Protein AF-A0A6P7TJ71-F1 (afdb_monomer_lite)

pLDDT: mean 80.26, std 16.68, range [43.94, 97.94]

Organism: NCBI:txid2607531

Sequence (86 aa):
MSPKYMYYHCKKSCQLCDSPPPNPEVKENCLDQHEKCPYWADNGKCGKNPKYMYTTCKKSCKVCDTPLPNPEVIEPCIDENTQCAT

Radius of gyration: 19.49 Å; chains: 1; bounding box: 42×24×46 Å

Secondary structure (DSSP, 8-state):
--HHHHHHHBTTTTTTTSSPP--THHHHT-SBSSTTHHHHHHTTHHHHSHHHHHHHBTTTTT-TTS----TT------BSSTTTT-

Foldseek 3Di:
DDPVVCVVQVQVLVVVPPPDPPPPPLPPQQAAQDPCLLVCLVVVCCPVPVPCCVRHVVNNNVVSPPPDVPVPPPPPRHRNDPVSVD

InterPro domains:
  IPR003582 ShKT domain [PF01549] (29-64)
  IPR003582 ShKT domain [PS51670] (30-64)
  IPR003582 ShKT domain [SM00254] (29-65)

Structure (mmCIF, N/CA/C/O backbone):
data_AF-A0A6P7TJ71-F1
#
_entry.id   AF-A0A6P7TJ71-F1
#
loop_
_atom_site.group_PDB
_atom_site.id
_atom_site.type_symbol
_atom_site.label_atom_id
_atom_site.label_alt_id
_atom_site.label_comp_id
_atom_site.label_asym_id
_atom_site.label_entity_id
_atom_site.label_seq_id
_atom_site.pdbx_PDB_ins_code
_atom_site.Cartn_x
_atom_site.Cartn_y
_atom_site.Cartn_z
_atom_site.occupancy
_atom_site.B_iso_or_equiv
_atom_site.auth_seq_id
_atom_site.auth_comp_id
_atom_site.auth_asym_id
_atom_site.auth_atom_id
_atom_site.pdbx_PDB_model_num
ATOM 1 N N . MET A 1 1 ? -22.005 11.302 27.105 1.00 79.81 1 MET A N 1
ATOM 2 C CA . MET A 1 1 ? -20.524 11.452 27.125 1.00 79.81 1 MET A CA 1
ATOM 3 C C . MET A 1 1 ? -20.087 12.597 26.212 1.00 79.81 1 MET A C 1
ATOM 5 O O . MET A 1 1 ? -20.926 13.133 25.502 1.00 79.81 1 MET A O 1
ATOM 9 N N . SER A 1 2 ? -18.810 13.007 26.227 1.00 86.88 2 SER A N 1
ATOM 10 C CA . SER A 1 2 ? -18.329 14.008 25.262 1.00 86.88 2 SER A CA 1
ATOM 11 C C . SER A 1 2 ? -18.227 13.402 23.852 1.00 86.88 2 SER A C 1
ATOM 13 O O . SER A 1 2 ? -17.932 12.210 23.737 1.00 86.88 2 SER A O 1
ATOM 15 N N . PRO A 1 3 ? -18.399 14.196 22.778 1.00 84.50 3 PRO A N 1
ATOM 16 C CA . PRO A 1 3 ? -18.269 13.702 21.403 1.00 84.50 3 PRO A CA 1
ATOM 17 C C . PRO A 1 3 ? -16.918 13.027 21.135 1.00 84.50 3 PRO A C 1
ATOM 19 O O . PRO A 1 3 ? -16.850 11.982 20.497 1.00 84.50 3 PRO A O 1
ATOM 22 N N . LYS A 1 4 ? -15.840 13.583 21.707 1.00 84.44 4 LYS A N 1
ATOM 23 C CA . LYS A 1 4 ? -14.492 13.008 21.630 1.00 84.44 4 LYS A CA 1
ATOM 24 C C . LYS A 1 4 ? -14.410 11.657 22.343 1.00 84.44 4 LYS A C 1
ATOM 26 O O . LYS A 1 4 ? -13.786 10.743 21.833 1.00 84.44 4 LYS A O 1
ATOM 31 N N . TYR A 1 5 ? -15.045 11.518 23.504 1.00 87.25 5 TYR A N 1
ATOM 32 C CA . TYR A 1 5 ? -15.053 10.261 24.250 1.00 87.25 5 TYR A CA 1
ATOM 33 C C . TYR A 1 5 ? -15.852 9.166 23.525 1.00 87.25 5 TYR A C 1
ATOM 35 O O . TYR A 1 5 ? -15.396 8.030 23.439 1.00 87.25 5 TYR A O 1
ATOM 43 N N . MET A 1 6 ? -17.012 9.511 22.958 1.00 87.31 6 MET A N 1
ATOM 44 C CA . MET A 1 6 ? -17.819 8.572 22.166 1.00 87.31 6 MET A CA 1
ATOM 45 C C . MET A 1 6 ? -17.068 8.091 20.921 1.00 87.31 6 MET A C 1
ATOM 47 O O . MET A 1 6 ? -17.065 6.900 20.640 1.00 87.31 6 MET A O 1
ATOM 51 N N . TYR A 1 7 ? -16.353 8.985 20.234 1.00 83.38 7 TYR A N 1
ATOM 52 C CA . TYR A 1 7 ? -15.528 8.632 19.077 1.00 83.38 7 TYR A CA 1
ATOM 53 C C . TYR A 1 7 ? -14.491 7.533 19.378 1.00 83.38 7 TYR A C 1
ATOM 55 O O . TYR A 1 7 ? -14.284 6.647 18.554 1.00 83.38 7 TYR A O 1
ATOM 63 N N . TYR A 1 8 ? -13.861 7.563 20.558 1.00 83.69 8 TYR A N 1
ATOM 64 C CA . TYR A 1 8 ? -12.840 6.573 20.920 1.00 83.69 8 TYR A CA 1
ATOM 65 C C . TYR A 1 8 ? -13.417 5.266 21.474 1.00 83.69 8 TYR A C 1
ATOM 67 O O . TYR A 1 8 ? -12.856 4.213 21.191 1.00 83.69 8 TYR A O 1
ATOM 75 N N . HIS A 1 9 ? -14.526 5.316 22.220 1.00 89.56 9 HIS A N 1
ATOM 76 C CA . HIS A 1 9 ? -15.011 4.159 22.989 1.00 89.56 9 HIS A CA 1
ATOM 77 C C . HIS A 1 9 ? -16.335 3.555 22.498 1.00 89.56 9 HIS A C 1
ATOM 79 O O . HIS A 1 9 ? -16.768 2.537 23.035 1.00 89.56 9 HIS A O 1
ATOM 85 N N . CYS A 1 10 ? -16.984 4.158 21.498 1.00 91.62 10 CYS A N 1
ATOM 86 C CA . CYS A 1 10 ? -18.295 3.746 20.987 1.00 91.62 10 CYS A CA 1
ATOM 87 C C . CYS A 1 10 ? -18.286 3.517 19.472 1.00 91.62 10 CYS A C 1
ATOM 89 O O . CYS A 1 10 ? -19.178 3.974 18.759 1.00 91.62 10 CYS A O 1
ATOM 91 N N . LYS A 1 11 ? -17.251 2.846 18.952 1.00 87.81 11 LYS A N 1
ATOM 92 C CA . LYS A 1 11 ? -17.009 2.707 17.505 1.00 87.81 11 LYS A CA 1
ATOM 93 C C . LYS A 1 11 ? -18.184 2.054 16.764 1.00 87.81 11 LYS A C 1
ATOM 95 O O . LYS A 1 11 ? -18.520 2.490 15.663 1.00 87.81 11 LYS A O 1
ATOM 100 N N . LYS 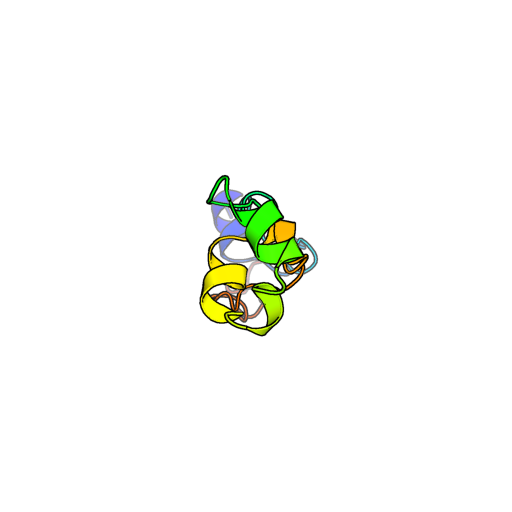A 1 12 ? -18.853 1.064 17.366 1.00 87.12 12 LYS A N 1
ATOM 101 C CA . LYS A 1 12 ? -20.001 0.372 16.758 1.00 87.12 12 LYS A CA 1
ATOM 102 C C . LYS A 1 12 ? -21.270 1.217 16.832 1.00 87.12 12 LYS A C 1
ATOM 104 O O . LYS A 1 12 ? -21.936 1.400 15.815 1.00 87.12 12 LYS A O 1
ATOM 109 N N . SER A 1 13 ? -21.577 1.775 17.998 1.00 89.00 13 SER A N 1
ATOM 110 C CA . SER A 1 13 ? -22.743 2.644 18.193 1.00 89.00 13 SER A CA 1
ATOM 111 C C . SER A 1 13 ? -22.647 3.951 17.392 1.00 89.00 13 SER A C 1
ATOM 113 O O . SER A 1 13 ? -23.662 4.465 16.929 1.00 89.00 13 SER A O 1
ATOM 115 N N . CYS A 1 14 ? -21.436 4.459 17.144 1.00 87.31 14 CYS A N 1
ATOM 116 C CA . CYS A 1 14 ? -21.174 5.619 16.287 1.00 87.31 14 CYS A CA 1
ATOM 117 C C . CYS A 1 14 ? -21.055 5.282 14.788 1.00 87.31 14 CYS A C 1
ATOM 119 O O . CYS A 1 14 ? -20.665 6.153 14.015 1.00 87.31 14 CYS A O 1
ATOM 121 N N . GLN A 1 15 ? -21.375 4.050 14.367 1.00 85.44 15 GLN A N 1
ATOM 122 C CA . GLN A 1 15 ? -21.335 3.611 12.960 1.00 85.44 15 GLN A CA 1
ATOM 123 C C . GLN A 1 15 ? -19.957 3.775 12.287 1.00 85.44 15 GLN A C 1
ATOM 125 O O . GLN A 1 15 ? -19.849 3.940 11.073 1.00 85.44 15 GLN A O 1
ATOM 130 N N . LEU A 1 16 ? -18.877 3.698 13.068 1.00 80.75 16 LEU A N 1
ATOM 131 C CA . LEU A 1 16 ? -17.508 3.820 12.562 1.00 80.75 16 LEU A CA 1
ATOM 132 C C . LEU A 1 16 ? -16.971 2.499 11.987 1.00 80.75 16 LEU A C 1
ATOM 134 O O . LEU A 1 16 ? -15.921 2.509 11.357 1.00 80.75 16 LEU A O 1
ATOM 138 N N . CYS A 1 17 ? -17.684 1.379 12.163 1.00 75.81 17 CYS A N 1
ATOM 139 C CA . CYS A 1 17 ? -17.254 0.054 11.695 1.00 75.81 17 CYS A CA 1
ATOM 140 C C . CYS A 1 17 ? -17.284 -0.131 10.175 1.00 75.81 17 CYS A C 1
ATOM 142 O O . CYS A 1 17 ? -16.516 -0.934 9.654 1.00 75.81 17 CYS A O 1
ATOM 144 N N . ASP A 1 18 ? -18.148 0.608 9.478 1.00 71.00 18 ASP A N 1
ATOM 145 C CA . ASP A 1 18 ? -18.270 0.548 8.014 1.00 71.00 18 ASP A CA 1
ATOM 146 C C . ASP A 1 18 ? -17.504 1.682 7.324 1.00 71.00 18 ASP A C 1
ATOM 148 O O . ASP A 1 18 ? -17.337 1.694 6.103 1.00 71.00 18 ASP A O 1
ATOM 152 N N . SER A 1 19 ? -17.026 2.648 8.112 1.00 60.31 19 SER A N 1
ATOM 153 C CA . SER A 1 19 ? -16.129 3.671 7.608 1.00 60.31 19 SER A CA 1
ATOM 154 C C . SER A 1 19 ? -14.745 3.044 7.458 1.00 60.31 19 SER A C 1
ATOM 156 O O . SER A 1 19 ? -14.245 2.465 8.428 1.00 60.31 19 SER A O 1
ATOM 158 N N . PRO A 1 20 ? -14.078 3.162 6.291 1.00 57.12 20 PRO A N 1
ATOM 159 C CA . PRO A 1 20 ? -12.643 2.929 6.273 1.00 57.12 20 PRO A CA 1
ATOM 160 C C . PRO A 1 20 ? -12.051 3.795 7.392 1.00 57.12 20 PRO A C 1
ATOM 162 O O . PRO A 1 20 ? -12.516 4.933 7.563 1.00 57.12 20 PRO A O 1
ATOM 165 N N . PRO A 1 21 ? -11.084 3.284 8.180 1.00 55.62 21 PRO A N 1
ATOM 166 C CA . PRO A 1 21 ? -10.435 4.113 9.183 1.00 55.62 21 PRO A CA 1
ATOM 167 C C . PRO A 1 21 ? -10.048 5.426 8.496 1.00 55.62 21 PRO A C 1
ATOM 169 O O . PRO A 1 21 ? -9.657 5.371 7.321 1.00 55.62 21 PRO A O 1
ATOM 172 N N . PRO A 1 22 ? -10.195 6.594 9.152 1.00 50.75 22 PRO A N 1
ATOM 173 C CA . PRO A 1 22 ? -9.688 7.855 8.632 1.00 50.75 22 PRO A CA 1
ATOM 174 C C . PRO A 1 22 ? -8.162 7.766 8.629 1.00 50.75 22 PRO A C 1
ATOM 176 O O . PRO A 1 22 ? -7.472 8.356 9.450 1.00 50.75 22 PRO A O 1
ATOM 179 N N . ASN A 1 23 ? -7.643 6.945 7.726 1.00 50.12 23 ASN A N 1
ATOM 180 C CA . ASN A 1 23 ? -6.258 6.798 7.422 1.00 50.12 23 ASN A CA 1
ATOM 181 C C . ASN A 1 23 ? -6.033 7.597 6.138 1.00 50.12 23 ASN A C 1
ATOM 183 O O . ASN A 1 23 ? -6.293 7.090 5.040 1.00 50.12 23 ASN A O 1
ATOM 187 N N . PRO A 1 24 ? -5.571 8.850 6.247 1.00 49.62 24 PRO A N 1
ATOM 188 C CA . PRO A 1 24 ? -5.123 9.602 5.085 1.00 49.62 24 PRO A CA 1
ATOM 189 C C . PRO A 1 24 ? -3.951 8.925 4.338 1.00 49.62 24 PRO A C 1
ATOM 191 O O . PRO A 1 24 ? -3.622 9.346 3.233 1.00 49.62 24 PRO A O 1
ATOM 194 N N . GLU A 1 25 ? -3.344 7.850 4.859 1.00 50.28 25 GLU A N 1
ATOM 195 C CA . GLU A 1 25 ? -2.149 7.224 4.273 1.00 50.28 25 GLU A CA 1
ATOM 196 C C . GLU A 1 25 ? -2.412 6.170 3.185 1.00 50.28 25 GLU A C 1
ATOM 198 O O . GLU A 1 25 ? -1.466 5.736 2.521 1.00 50.28 25 GLU A O 1
ATOM 203 N N . VAL A 1 26 ? -3.656 5.729 2.959 1.00 51.88 26 VAL A N 1
ATOM 204 C CA . VAL A 1 26 ? -3.902 4.609 2.021 1.00 51.88 26 VAL A CA 1
ATOM 205 C C . VAL A 1 26 ? -3.782 5.040 0.554 1.00 51.88 26 VAL A C 1
ATOM 207 O O . VAL A 1 26 ? -3.448 4.224 -0.300 1.00 51.88 26 VAL A O 1
ATOM 210 N N . LYS A 1 27 ? -3.974 6.326 0.239 1.00 49.31 27 LYS A N 1
ATOM 211 C CA . LYS A 1 27 ? -3.918 6.814 -1.151 1.00 49.31 27 LYS A CA 1
ATOM 212 C C . LYS A 1 27 ? -2.632 7.565 -1.506 1.00 49.31 27 LYS A C 1
ATOM 214 O O . LYS A 1 27 ? -2.239 7.567 -2.669 1.00 49.31 27 LYS A O 1
ATOM 219 N N . GLU A 1 28 ? -1.948 8.136 -0.518 1.00 54.06 28 GLU A N 1
ATOM 220 C CA . GLU A 1 28 ? -0.712 8.912 -0.719 1.00 54.06 28 GLU A CA 1
ATOM 221 C C . GLU A 1 28 ? 0.519 8.029 -1.007 1.00 54.06 28 GLU A C 1
ATOM 223 O O . GLU A 1 28 ? 1.465 8.453 -1.664 1.00 54.06 28 GLU A O 1
ATOM 228 N N . ASN A 1 29 ? 0.509 6.756 -0.600 1.00 67.00 29 ASN A N 1
ATOM 229 C CA . ASN A 1 29 ? 1.706 5.905 -0.642 1.00 67.00 29 ASN A CA 1
ATOM 230 C C . ASN A 1 29 ? 1.930 5.125 -1.956 1.00 67.00 29 ASN A C 1
ATOM 232 O O . ASN A 1 29 ? 2.842 4.290 -2.026 1.00 67.00 29 ASN A O 1
ATOM 236 N N . CYS A 1 30 ? 1.123 5.382 -2.993 1.00 81.25 30 CYS A N 1
ATOM 237 C CA . CYS A 1 30 ? 1.234 4.786 -4.332 1.00 81.25 30 CYS A CA 1
ATOM 238 C C . CYS A 1 30 ? 1.994 5.716 -5.294 1.00 81.25 30 CYS A C 1
ATOM 240 O O . CYS A 1 30 ? 1.461 6.250 -6.268 1.00 81.25 30 CYS A O 1
ATOM 242 N N . LEU A 1 31 ? 3.277 5.924 -5.028 1.00 89.50 31 LEU A N 1
ATOM 243 C CA . LEU A 1 31 ? 4.155 6.685 -5.910 1.00 89.50 31 LEU A CA 1
ATOM 244 C C . LEU A 1 31 ? 5.446 5.909 -6.142 1.00 89.50 31 LEU A C 1
ATOM 246 O O . LEU A 1 31 ? 5.844 5.064 -5.337 1.00 89.50 31 LEU A O 1
ATOM 250 N N . ASP A 1 32 ? 6.089 6.196 -7.266 1.00 92.69 32 ASP A N 1
ATOM 251 C CA . ASP A 1 32 ? 7.459 5.766 -7.482 1.00 92.69 32 ASP A CA 1
ATOM 252 C C . ASP A 1 32 ? 8.383 6.707 -6.712 1.00 92.69 32 ASP A C 1
ATOM 254 O O . ASP A 1 32 ? 8.353 7.922 -6.888 1.00 92.69 32 ASP A O 1
ATOM 258 N N . GLN A 1 33 ? 9.212 6.130 -5.856 1.00 93.06 33 GLN A N 1
ATOM 259 C CA . GLN A 1 33 ? 10.187 6.830 -5.030 1.00 93.06 33 GLN A CA 1
ATOM 260 C C . GLN A 1 33 ? 11.522 7.037 -5.761 1.00 93.06 33 GLN A C 1
ATOM 262 O O . GLN A 1 33 ? 12.451 7.607 -5.195 1.00 93.06 33 GLN A O 1
ATOM 267 N N . HIS A 1 34 ? 11.644 6.564 -7.006 1.00 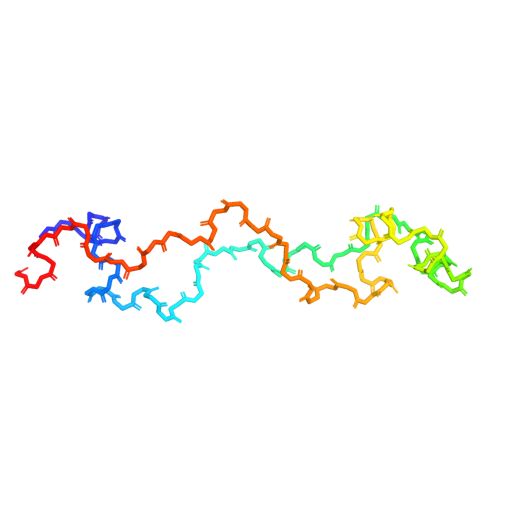95.38 34 HIS A N 1
ATOM 268 C CA . HIS A 1 34 ? 12.840 6.739 -7.821 1.00 95.38 34 HIS A CA 1
ATOM 269 C C . HIS A 1 34 ? 12.482 7.080 -9.272 1.00 95.38 34 HIS A C 1
ATOM 271 O O . HIS A 1 34 ? 11.690 6.401 -9.918 1.00 95.38 34 HIS A O 1
ATOM 277 N N . GLU A 1 35 ? 13.162 8.078 -9.837 1.00 96.69 35 GLU A N 1
ATOM 278 C CA . GLU A 1 35 ? 12.986 8.521 -11.232 1.00 96.69 35 GLU A CA 1
ATOM 279 C C . GLU A 1 35 ? 13.198 7.415 -12.293 1.00 96.69 35 GLU A C 1
ATOM 281 O O . GLU A 1 35 ? 12.652 7.494 -13.389 1.00 96.69 35 GLU A O 1
ATOM 286 N N . LYS A 1 36 ? 13.973 6.363 -11.980 1.00 97.50 36 LYS A N 1
ATOM 287 C CA . LYS A 1 36 ? 14.299 5.256 -12.895 1.00 97.50 36 LYS A CA 1
ATOM 288 C C . LYS A 1 36 ? 13.303 4.102 -12.808 1.00 97.50 36 LYS A C 1
ATOM 290 O O . LYS A 1 36 ? 13.463 3.121 -13.531 1.00 97.50 36 LYS A O 1
ATOM 295 N N . CYS A 1 37 ? 12.286 4.206 -11.954 1.00 97.31 37 CYS A N 1
ATOM 296 C CA . CYS A 1 37 ? 11.257 3.183 -11.815 1.00 97.31 37 CYS A CA 1
ATOM 297 C C . CYS A 1 37 ? 10.585 2.796 -13.146 1.00 97.31 37 CYS A C 1
ATOM 299 O O . CYS A 1 37 ? 10.496 1.589 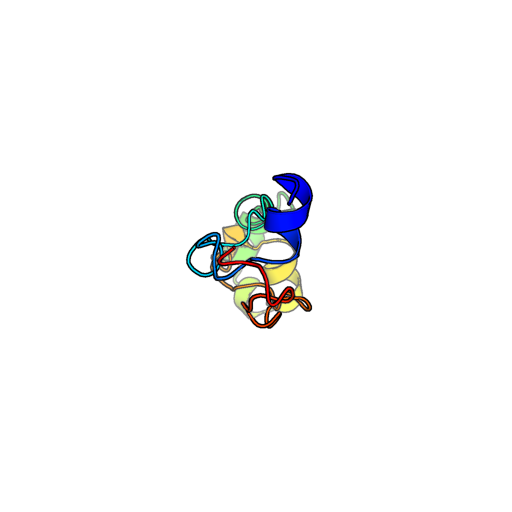-13.384 1.00 97.31 37 CYS A O 1
ATOM 301 N N . PRO A 1 38 ? 10.225 3.734 -14.054 1.00 97.44 38 PRO A N 1
ATOM 302 C CA . PRO A 1 38 ? 9.655 3.375 -15.354 1.00 97.44 38 PRO A CA 1
ATOM 303 C C . PRO A 1 38 ? 10.622 2.527 -16.186 1.00 97.44 38 PRO A C 1
ATOM 305 O O . PRO A 1 38 ? 10.298 1.413 -16.587 1.00 97.44 38 PRO A O 1
ATOM 308 N N . TYR A 1 39 ? 11.869 2.990 -16.324 1.00 97.94 39 TYR A N 1
ATOM 309 C CA . TYR A 1 39 ? 12.916 2.270 -17.050 1.00 97.94 39 TYR A CA 1
ATOM 310 C C . TYR A 1 39 ? 13.162 0.867 -16.476 1.00 97.94 39 TYR A C 1
ATOM 312 O O . TYR A 1 39 ? 13.317 -0.109 -17.209 1.00 97.94 39 TYR A O 1
ATOM 320 N N . TRP A 1 40 ? 13.203 0.730 -15.152 1.00 97.88 40 TRP A N 1
ATOM 321 C CA . TRP A 1 40 ? 13.398 -0.560 -14.498 1.00 97.88 40 TRP A CA 1
ATOM 322 C C . TRP A 1 40 ? 12.205 -1.496 -14.665 1.00 97.88 40 TRP A C 1
ATOM 324 O O . TRP A 1 40 ? 12.413 -2.692 -14.887 1.00 97.88 40 TRP A O 1
ATOM 334 N N . ALA A 1 41 ? 10.980 -0.981 -14.588 1.00 97.06 41 ALA A N 1
ATOM 335 C CA . ALA A 1 41 ? 9.782 -1.761 -14.859 1.00 97.06 41 ALA A CA 1
ATOM 336 C C . ALA A 1 41 ? 9.775 -2.283 -16.303 1.00 97.06 41 ALA A C 1
ATOM 338 O O . ALA A 1 41 ? 9.613 -3.490 -16.485 1.00 97.06 41 ALA A O 1
ATOM 339 N N . ASP A 1 42 ? 10.098 -1.436 -17.287 1.00 97.62 42 ASP A N 1
ATOM 340 C CA . ASP A 1 42 ? 10.219 -1.822 -18.704 1.00 97.62 42 ASP A CA 1
ATOM 341 C C . ASP A 1 42 ? 11.297 -2.896 -18.929 1.00 97.62 42 ASP A C 1
ATOM 343 O O . ASP A 1 42 ? 11.143 -3.805 -19.741 1.00 97.62 42 ASP A O 1
ATOM 347 N N . ASN A 1 43 ? 12.376 -2.864 -18.140 1.00 97.62 43 ASN A N 1
ATOM 348 C CA . ASN A 1 43 ? 13.434 -3.883 -18.152 1.00 97.62 43 ASN A CA 1
ATOM 349 C C . ASN A 1 43 ? 13.086 -5.162 -17.353 1.00 97.62 43 ASN A C 1
ATOM 351 O O . ASN A 1 43 ? 13.945 -6.031 -17.126 1.00 97.62 43 ASN A O 1
ATOM 355 N N . GLY A 1 44 ? 11.842 -5.289 -16.883 1.00 96.69 44 GLY A N 1
ATOM 356 C CA . GLY A 1 44 ? 11.335 -6.455 -16.163 1.00 96.69 44 GLY A CA 1
ATOM 357 C C . GLY A 1 44 ? 11.831 -6.567 -14.720 1.00 96.69 44 GLY A C 1
ATOM 358 O O . GLY A 1 44 ? 11.832 -7.660 -14.146 1.00 96.69 44 GLY A O 1
ATOM 359 N N . LYS A 1 45 ? 12.274 -5.465 -14.096 1.00 97.56 45 LYS A N 1
ATOM 360 C CA . LYS A 1 45 ? 12.738 -5.484 -12.698 1.00 97.56 45 LYS A CA 1
ATOM 361 C C . LYS A 1 45 ? 11.624 -5.834 -11.719 1.00 97.56 45 LYS A C 1
ATOM 363 O O . LYS A 1 45 ? 11.939 -6.400 -10.681 1.00 97.56 45 LYS A O 1
ATOM 368 N N . CYS A 1 46 ? 10.354 -5.601 -12.057 1.00 96.06 46 CYS A N 1
ATOM 369 C CA . CYS A 1 46 ? 9.228 -6.028 -11.222 1.00 96.06 46 CYS A CA 1
ATOM 370 C C . CYS A 1 46 ? 9.229 -7.546 -10.965 1.00 96.06 46 CYS A C 1
ATOM 372 O O . CYS A 1 46 ? 8.834 -7.968 -9.889 1.00 96.06 46 CYS A O 1
ATOM 374 N N . GLY A 1 47 ? 9.703 -8.362 -11.918 1.00 93.62 47 GLY A N 1
ATOM 375 C CA . GLY A 1 47 ? 9.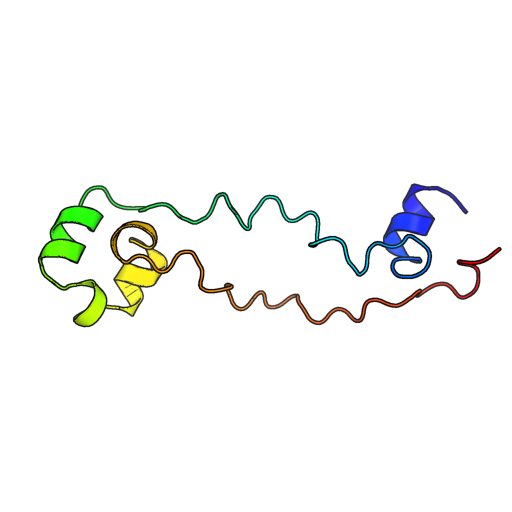841 -9.814 -11.743 1.00 93.62 47 GLY A CA 1
ATOM 376 C C . GLY A 1 47 ? 11.237 -10.253 -11.291 1.00 93.62 47 GLY A C 1
ATOM 377 O O . GLY A 1 47 ? 11.373 -11.197 -10.523 1.00 93.62 47 GLY A O 1
ATOM 378 N N . LYS A 1 48 ? 12.291 -9.556 -11.738 1.00 96.94 48 LYS A N 1
ATOM 379 C CA . LYS A 1 48 ? 13.688 -9.900 -11.398 1.00 96.94 48 LYS A CA 1
ATOM 380 C C . LYS A 1 48 ? 14.114 -9.422 -10.005 1.00 96.94 48 LYS A C 1
ATOM 382 O O . LYS A 1 48 ? 15.022 -9.995 -9.417 1.00 96.94 48 LYS A O 1
ATOM 387 N N . ASN A 1 49 ? 13.514 -8.342 -9.509 1.00 95.25 49 ASN A N 1
ATOM 388 C CA . ASN A 1 49 ? 13.770 -7.757 -8.194 1.00 95.25 49 ASN A CA 1
ATOM 389 C C . ASN A 1 49 ? 12.466 -7.203 -7.574 1.00 95.25 49 ASN A C 1
ATOM 391 O O . ASN A 1 49 ? 12.350 -5.995 -7.339 1.00 95.25 49 ASN A O 1
ATOM 395 N N . PRO A 1 50 ? 11.470 -8.074 -7.322 1.00 91.56 50 PRO A N 1
ATOM 396 C CA . PRO A 1 50 ? 10.146 -7.669 -6.857 1.00 91.56 50 PRO A CA 1
ATOM 397 C C . PRO A 1 50 ? 10.207 -6.930 -5.522 1.00 91.56 50 PRO A C 1
ATOM 399 O O . PRO A 1 50 ? 9.541 -5.918 -5.364 1.00 91.56 50 PRO A O 1
ATOM 402 N N . LYS A 1 51 ? 11.061 -7.360 -4.582 1.00 90.38 51 LYS A N 1
ATOM 403 C CA . LYS A 1 51 ? 11.164 -6.735 -3.253 1.00 90.38 51 LYS A CA 1
ATOM 404 C C . LYS A 1 51 ? 11.499 -5.245 -3.342 1.00 90.38 51 LYS A C 1
ATOM 406 O O . LYS A 1 51 ? 10.788 -4.428 -2.774 1.00 90.38 51 LYS A O 1
ATOM 411 N N . TYR A 1 52 ? 12.555 -4.890 -4.074 1.00 93.00 52 TYR A N 1
ATOM 412 C CA . TYR A 1 52 ? 12.934 -3.487 -4.244 1.00 93.00 52 TYR A CA 1
ATOM 413 C C . TYR A 1 52 ? 11.860 -2.715 -5.009 1.00 93.00 52 TYR A C 1
ATOM 415 O O . TYR A 1 52 ? 11.448 -1.632 -4.604 1.00 93.00 52 TYR A O 1
ATOM 423 N N . MET A 1 53 ? 11.368 -3.293 -6.103 1.00 95.00 53 MET A N 1
ATOM 424 C CA . MET A 1 53 ? 10.417 -2.603 -6.959 1.00 95.00 53 MET A CA 1
ATOM 425 C C . MET A 1 53 ? 9.050 -2.404 -6.295 1.00 95.00 53 MET A C 1
ATOM 427 O O . MET A 1 53 ? 8.414 -1.390 -6.531 1.00 95.00 53 MET A O 1
ATOM 431 N N . TYR A 1 54 ? 8.593 -3.308 -5.433 1.00 90.62 54 TYR A N 1
ATOM 432 C CA . TYR A 1 54 ? 7.315 -3.159 -4.731 1.00 90.62 54 TYR A CA 1
ATOM 433 C C . TYR A 1 54 ? 7.405 -2.201 -3.545 1.00 90.62 54 TYR A C 1
ATOM 435 O O . TYR A 1 54 ? 6.391 -1.684 -3.092 1.00 90.62 54 TYR A O 1
ATOM 443 N N . THR A 1 55 ? 8.606 -1.928 -3.037 1.00 88.44 55 THR A N 1
ATOM 444 C CA . THR A 1 55 ? 8.804 -0.891 -2.020 1.00 88.44 55 THR A CA 1
ATOM 445 C C . THR A 1 55 ? 9.006 0.479 -2.664 1.00 88.44 55 THR A C 1
ATOM 447 O O . THR A 1 55 ? 8.345 1.434 -2.269 1.00 88.44 55 THR A O 1
ATOM 450 N N . THR A 1 56 ? 9.869 0.564 -3.678 1.00 92.12 56 THR A N 1
ATOM 451 C CA . THR A 1 56 ? 10.343 1.827 -4.266 1.00 92.12 56 THR A CA 1
ATOM 452 C C . THR A 1 56 ? 9.595 2.223 -5.537 1.00 92.12 56 THR A C 1
ATOM 454 O O . THR A 1 56 ? 9.436 3.404 -5.802 1.00 92.12 56 THR A O 1
ATOM 457 N N . CYS A 1 57 ? 9.122 1.270 -6.334 1.00 95.00 57 CYS A N 1
ATOM 458 C CA . CYS A 1 57 ? 8.555 1.490 -7.670 1.00 95.00 57 CYS A CA 1
ATOM 459 C C . CYS A 1 57 ? 7.117 0.961 -7.780 1.00 95.00 57 CYS A C 1
ATOM 461 O O . CYS A 1 57 ? 6.753 0.269 -8.739 1.00 95.00 57 CYS A O 1
ATOM 463 N N . LYS A 1 58 ? 6.307 1.238 -6.751 1.00 91.12 58 LYS A N 1
ATOM 464 C CA . LYS A 1 58 ? 4.950 0.699 -6.585 1.00 91.12 58 LYS A CA 1
ATOM 465 C C . LYS A 1 58 ? 4.053 0.994 -7.778 1.00 91.12 58 LYS A C 1
ATOM 467 O O . LYS A 1 58 ? 3.335 0.109 -8.245 1.00 91.12 58 LYS A O 1
ATOM 472 N N . LYS A 1 59 ? 4.115 2.231 -8.278 1.00 92.25 59 LYS A N 1
ATOM 473 C CA . LYS A 1 59 ? 3.293 2.701 -9.393 1.00 92.25 59 LYS A CA 1
ATOM 474 C C . LYS A 1 59 ? 3.760 2.070 -10.701 1.00 92.25 59 LYS A C 1
ATOM 476 O O . LYS A 1 59 ? 2.941 1.504 -11.421 1.00 92.25 59 LYS A O 1
ATOM 481 N N . SER A 1 60 ? 5.064 2.085 -10.967 1.00 95.12 60 SER A N 1
ATOM 482 C CA . SER A 1 60 ? 5.655 1.468 -12.161 1.00 95.12 60 SER A CA 1
ATOM 483 C C . SER A 1 60 ? 5.407 -0.044 -12.234 1.00 95.12 60 SER A C 1
ATOM 485 O O . SER A 1 60 ? 5.173 -0.576 -13.317 1.00 95.12 60 SER A O 1
ATOM 487 N N . CYS A 1 61 ? 5.383 -0.743 -11.094 1.00 93.69 61 CYS A N 1
ATOM 488 C CA . CYS A 1 61 ? 5.040 -2.167 -11.036 1.00 93.69 61 CYS A CA 1
ATOM 489 C C . CYS A 1 61 ? 3.556 -2.466 -10.827 1.00 93.69 61 CYS A C 1
ATOM 491 O O . CYS A 1 61 ? 3.198 -3.640 -10.759 1.00 93.69 61 CYS A O 1
ATOM 493 N N . LYS A 1 62 ? 2.699 -1.440 -10.759 1.00 90.69 62 LYS A N 1
ATOM 494 C CA . LYS A 1 62 ? 1.242 -1.574 -10.613 1.00 90.69 62 LYS A CA 1
ATOM 495 C C . LYS A 1 62 ? 0.827 -2.400 -9.385 1.00 90.69 62 LYS A C 1
ATOM 497 O O . LYS A 1 62 ? -0.121 -3.171 -9.450 1.00 90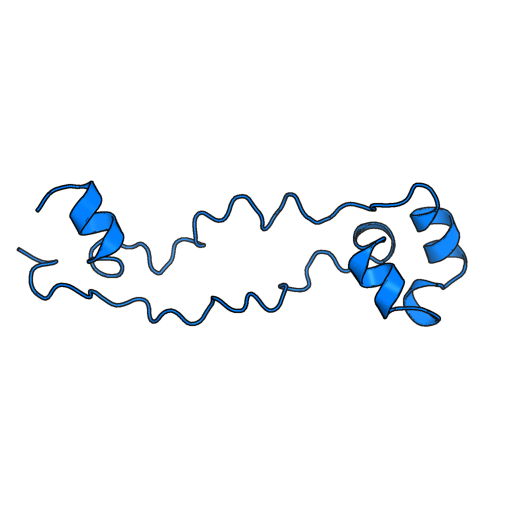.69 62 LYS A O 1
ATOM 502 N N . VAL A 1 63 ? 1.535 -2.236 -8.264 1.00 87.56 63 VAL A N 1
ATOM 503 C CA . VAL A 1 63 ? 1.264 -2.953 -6.998 1.00 87.56 63 VAL A CA 1
ATOM 504 C C . VAL A 1 63 ? 0.614 -2.070 -5.934 1.00 87.56 63 VAL A C 1
ATOM 506 O O . VAL A 1 63 ? 0.647 -2.373 -4.749 1.00 87.56 63 VAL A O 1
ATOM 509 N N . CYS A 1 64 ? 0.022 -0.954 -6.338 1.00 80.38 64 CYS A N 1
ATOM 510 C CA . CYS A 1 64 ? -0.566 -0.000 -5.405 1.00 80.38 64 CYS A CA 1
ATOM 511 C C . CYS A 1 64 ? -1.797 -0.507 -4.653 1.00 80.38 64 CYS A C 1
ATOM 513 O O . CYS A 1 64 ? -2.101 0.019 -3.588 1.00 80.38 64 CYS A O 1
ATOM 515 N N . ASP A 1 65 ? -2.461 -1.534 -5.180 1.00 67.88 65 ASP A N 1
ATOM 516 C CA . ASP A 1 65 ? -3.647 -2.130 -4.566 1.00 67.88 65 ASP A CA 1
ATOM 517 C C . ASP A 1 65 ? -3.300 -3.246 -3.575 1.00 67.88 65 ASP A C 1
ATOM 519 O O . ASP A 1 65 ? -4.201 -3.881 -3.031 1.00 67.88 65 ASP A O 1
ATOM 523 N N . THR A 1 66 ? -2.011 -3.521 -3.321 1.00 58.31 66 THR A N 1
ATOM 524 C CA . THR A 1 66 ? -1.662 -4.433 -2.231 1.00 58.31 66 THR A CA 1
ATOM 525 C C . THR A 1 66 ? -1.930 -3.704 -0.921 1.00 58.31 66 THR A C 1
ATOM 527 O O . THR A 1 66 ? -1.224 -2.725 -0.644 1.00 58.31 66 THR A O 1
ATOM 530 N N . PRO A 1 67 ? -2.899 -4.147 -0.099 1.00 53.62 67 PRO A N 1
ATOM 531 C CA . PRO A 1 67 ? -2.982 -3.641 1.253 1.00 53.62 67 PRO A CA 1
ATOM 532 C C . PRO A 1 67 ? -1.625 -3.936 1.884 1.00 53.62 67 PRO A C 1
ATOM 534 O O . PRO A 1 67 ? -1.182 -5.088 1.921 1.00 53.62 67 PRO A O 1
ATOM 537 N N . LEU A 1 68 ? -0.918 -2.889 2.319 1.00 49.56 68 LEU A N 1
ATOM 538 C CA . LEU A 1 68 ? 0.175 -3.094 3.256 1.00 49.56 68 LEU A CA 1
ATOM 539 C C . LEU A 1 68 ? -0.401 -3.981 4.368 1.00 49.56 68 LEU A C 1
ATOM 541 O O . LEU A 1 68 ? -1.541 -3.730 4.777 1.00 49.56 68 LEU A O 1
ATOM 545 N N . PRO A 1 69 ? 0.313 -5.017 4.842 1.00 43.94 69 PRO A N 1
ATOM 546 C CA . PRO A 1 69 ? -0.043 -5.615 6.112 1.00 43.94 69 PRO A CA 1
ATOM 547 C C . PRO A 1 69 ? 0.096 -4.484 7.122 1.00 43.94 69 PRO A C 1
ATOM 549 O O . PRO A 1 69 ? 1.200 -4.170 7.556 1.00 43.94 69 PRO A O 1
ATOM 552 N N . ASN A 1 70 ? -1.004 -3.785 7.389 1.00 48.47 70 ASN A N 1
ATOM 553 C CA . ASN A 1 70 ? -1.047 -2.832 8.463 1.00 48.47 70 ASN A CA 1
ATOM 554 C C . ASN A 1 70 ? -0.953 -3.698 9.720 1.00 48.47 70 ASN A C 1
ATOM 556 O O . ASN A 1 70 ? -1.861 -4.506 9.942 1.00 48.47 70 ASN A O 1
ATOM 560 N N . PRO A 1 71 ? 0.121 -3.594 10.520 1.00 49.22 71 PRO A N 1
ATOM 561 C CA . PRO A 1 71 ? 0.189 -4.319 11.778 1.00 49.22 71 PRO A CA 1
ATOM 562 C C . PRO A 1 71 ? -0.921 -3.901 12.767 1.00 49.22 71 PRO A C 1
ATOM 564 O O . PRO A 1 71 ? -1.022 -4.512 13.824 1.00 49.22 71 PRO A O 1
ATOM 567 N N . GLU A 1 72 ? -1.780 -2.927 12.428 1.00 52.47 72 GLU A N 1
ATOM 568 C CA . GLU A 1 72 ? -2.868 -2.442 13.288 1.00 52.47 72 GLU A CA 1
ATOM 569 C C . GLU A 1 72 ? -4.302 -2.845 12.892 1.00 52.47 72 GLU A C 1
ATOM 571 O O . GLU A 1 72 ? -5.240 -2.425 13.562 1.00 52.47 72 GLU A O 1
ATOM 576 N N . VAL A 1 73 ? -4.552 -3.657 11.856 1.00 57.91 73 VAL A N 1
ATOM 577 C CA . VAL A 1 73 ? -5.951 -3.922 11.429 1.00 57.91 73 VAL A CA 1
ATOM 578 C C . VAL A 1 73 ? -6.368 -5.363 11.664 1.00 57.91 73 VAL A C 1
ATOM 580 O O . VAL A 1 73 ? -6.571 -6.118 10.722 1.00 57.91 73 VAL A O 1
ATOM 583 N N . ILE A 1 74 ? -6.539 -5.707 12.941 1.00 57.06 74 ILE A N 1
ATOM 584 C CA . ILE A 1 74 ? -7.792 -6.299 13.436 1.00 57.06 74 ILE A CA 1
ATOM 585 C C . ILE A 1 74 ? -8.027 -5.721 14.840 1.00 57.06 74 ILE A C 1
ATOM 587 O O . ILE A 1 74 ? -8.049 -6.447 15.831 1.00 57.06 74 ILE A O 1
ATOM 591 N N . GLU A 1 75 ? -8.145 -4.398 14.967 1.00 64.31 75 GLU A N 1
ATOM 592 C CA . GLU A 1 75 ? -8.811 -3.884 16.162 1.00 64.31 75 GLU A CA 1
ATOM 593 C C . GLU A 1 75 ? -10.293 -4.287 16.044 1.00 64.31 75 GLU A C 1
ATOM 595 O O . GLU A 1 75 ? -10.934 -3.953 15.039 1.00 64.31 75 GLU A O 1
ATOM 600 N N . PRO A 1 76 ? -10.846 -5.075 16.983 1.00 69.50 76 PRO A N 1
ATOM 601 C CA . PRO A 1 76 ? -12.241 -5.474 16.908 1.00 69.50 76 PRO A CA 1
ATOM 602 C C . PRO A 1 76 ? -13.111 -4.214 16.948 1.00 69.50 76 PRO A C 1
ATOM 604 O O . PRO A 1 76 ? -13.026 -3.428 17.890 1.00 69.50 76 PRO A O 1
ATOM 607 N N . CYS A 1 77 ? -13.955 -4.007 15.932 1.00 77.44 77 CYS A N 1
ATOM 608 C CA . CYS A 1 77 ? -14.882 -2.879 15.933 1.00 77.44 77 CYS A CA 1
ATOM 609 C C . CYS A 1 77 ? -16.042 -3.153 16.897 1.00 77.44 77 CYS A C 1
ATOM 611 O O . CYS A 1 77 ? -17.094 -3.675 16.519 1.00 77.44 77 CYS A O 1
ATOM 613 N N . ILE A 1 78 ? -15.809 -2.853 18.171 1.00 86.12 78 ILE A N 1
ATOM 614 C CA . ILE A 1 78 ? -16.760 -3.015 19.268 1.00 86.12 78 ILE A CA 1
ATOM 615 C C . ILE A 1 78 ? -17.006 -1.678 19.965 1.00 86.12 78 ILE A C 1
ATOM 617 O O . ILE A 1 78 ? -16.247 -0.721 19.819 1.00 86.12 78 ILE A O 1
ATOM 621 N N . ASP A 1 79 ? -18.079 -1.630 20.745 1.00 88.75 79 ASP A N 1
ATOM 622 C CA . ASP A 1 79 ? -18.230 -0.609 21.773 1.00 88.75 79 ASP A CA 1
ATOM 623 C C . ASP A 1 79 ? -17.435 -1.061 23.001 1.00 88.75 79 ASP A C 1
ATOM 625 O O . ASP A 1 79 ? -17.725 -2.101 23.592 1.00 88.75 79 ASP A O 1
ATOM 629 N N . GLU A 1 80 ? -16.404 -0.301 23.361 1.00 90.06 80 GLU A N 1
ATOM 630 C CA . GLU A 1 80 ? -15.606 -0.542 24.568 1.00 90.06 80 GLU A CA 1
ATOM 631 C C . GLU A 1 80 ? -16.345 -0.073 25.821 1.00 90.06 80 GLU A C 1
ATOM 633 O O . GLU A 1 80 ? -16.159 -0.613 26.911 1.00 90.06 80 GLU A O 1
ATOM 638 N N . ASN A 1 81 ? -17.194 0.947 25.671 1.00 88.75 81 ASN A N 1
ATOM 639 C CA . ASN A 1 81 ? -18.030 1.438 26.748 1.00 88.75 81 ASN A CA 1
ATOM 640 C C . ASN A 1 81 ? -19.440 0.834 26.649 1.00 88.75 81 ASN A C 1
ATOM 642 O O . ASN A 1 81 ? -20.108 0.896 25.624 1.00 88.75 81 ASN A O 1
ATOM 646 N N . THR A 1 82 ? -19.942 0.273 27.744 1.00 90.12 82 THR A N 1
ATOM 647 C CA . THR A 1 82 ? -21.281 -0.333 27.787 1.00 90.12 82 THR A CA 1
ATOM 648 C C . THR A 1 82 ? -22.427 0.687 27.751 1.00 90.12 82 THR A C 1
ATOM 650 O O . THR A 1 82 ? -23.580 0.299 27.599 1.00 90.12 82 THR A O 1
ATOM 653 N N . GLN A 1 83 ? -22.129 1.986 27.863 1.00 90.94 83 GLN A N 1
ATOM 654 C CA . GLN A 1 83 ? -23.090 3.098 27.846 1.00 90.94 83 GLN A CA 1
ATOM 655 C C . GLN A 1 83 ? -23.184 3.796 26.480 1.00 90.94 83 GLN A C 1
ATOM 657 O O . GLN A 1 83 ? -23.676 4.913 26.387 1.00 90.94 83 GLN A O 1
ATOM 662 N N . CYS A 1 84 ? -22.712 3.168 25.404 1.00 86.88 84 CYS A N 1
ATOM 663 C CA . CYS A 1 84 ? -22.736 3.761 24.064 1.00 86.88 84 CYS A CA 1
ATOM 664 C C . CYS A 1 84 ? -24.142 3.933 23.452 1.00 86.88 84 CYS A C 1
ATOM 666 O O . CYS A 1 84 ? -24.274 4.586 22.419 1.00 86.88 84 CYS A O 1
ATOM 668 N N . ALA A 1 85 ? -25.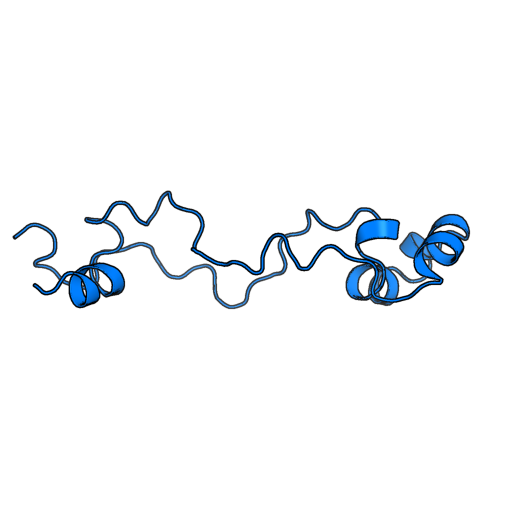177 3.394 24.107 1.00 77.38 85 ALA A N 1
ATOM 669 C CA . ALA A 1 85 ? -26.590 3.531 23.745 1.00 77.38 85 ALA A CA 1
ATOM 670 C C . ALA A 1 85 ? -27.392 4.444 24.699 1.00 77.38 85 ALA A C 1
ATOM 672 O O . ALA A 1 85 ? -28.615 4.520 24.562 1.00 77.38 85 ALA A O 1
ATOM 673 N N . THR A 1 86 ? -26.729 5.087 25.669 1.00 62.97 86 THR A N 1
ATOM 674 C CA . THR A 1 86 ? -27.362 5.918 26.709 1.00 62.97 86 THR A CA 1
ATOM 675 C C . THR A 1 86 ? -27.205 7.412 26.448 1.00 62.97 86 THR A C 1
ATOM 677 O O . THR A 1 86 ? -26.118 7.839 25.991 1.00 62.97 86 THR A O 1
#